Protein AF-A0A6L7QKD8-F1 (afdb_monomer)

Nearest PDB structures (foldseek):
  1x03-assembly1_A-2  TM=5.794E-01  e=5.998E+00  Homo sapiens

Structure (mmCIF, N/CA/C/O backbone):
data_AF-A0A6L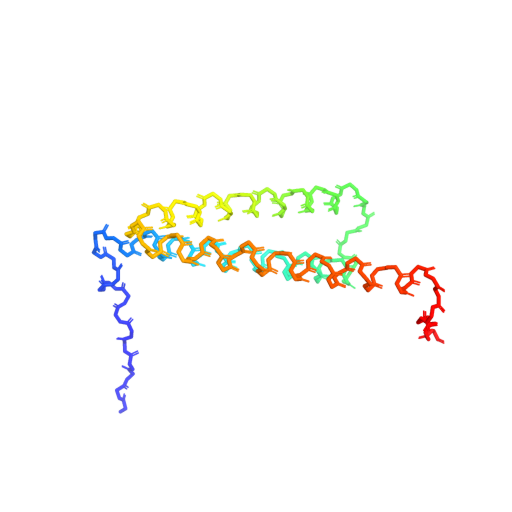7QKD8-F1
#
_entry.id   AF-A0A6L7QKD8-F1
#
loop_
_atom_site.group_PDB
_atom_site.id
_atom_site.type_symbol
_atom_site.label_atom_id
_atom_site.label_alt_id
_atom_site.label_comp_id
_atom_site.label_asym_id
_atom_site.label_entity_id
_atom_site.label_seq_id
_atom_site.pdbx_PDB_ins_code
_atom_site.Cartn_x
_atom_site.Cartn_y
_atom_site.Cartn_z
_atom_site.occupancy
_atom_site.B_iso_or_equiv
_atom_site.auth_seq_id
_atom_site.auth_comp_id
_atom_site.auth_asym_id
_atom_site.auth_atom_id
_atom_site.pdbx_PDB_model_num
ATOM 1 N N . MET A 1 1 ? 29.611 -5.513 31.341 1.00 41.47 1 MET A N 1
ATOM 2 C CA . MET A 1 1 ? 28.661 -4.981 30.336 1.00 41.47 1 MET A CA 1
ATOM 3 C C . MET A 1 1 ? 27.563 -6.008 30.091 1.00 41.47 1 MET A C 1
ATOM 5 O O . MET A 1 1 ? 27.833 -7.065 29.536 1.00 41.47 1 MET A O 1
ATOM 9 N N . LYS A 1 2 ? 26.349 -5.748 30.589 1.00 42.28 2 LYS A N 1
ATOM 10 C CA . LYS A 1 2 ? 25.188 -6.641 30.458 1.00 42.28 2 LYS A CA 1
ATOM 11 C C . LYS A 1 2 ? 24.617 -6.460 29.047 1.00 42.28 2 LYS A C 1
ATOM 13 O O . LYS A 1 2 ? 24.128 -5.380 28.735 1.00 42.28 2 LYS A O 1
ATOM 18 N N . LYS A 1 3 ? 24.712 -7.473 28.183 1.00 43.75 3 LYS A N 1
ATOM 19 C CA . LYS A 1 3 ? 23.983 -7.462 26.906 1.00 43.75 3 LYS A CA 1
ATOM 20 C C . LYS A 1 3 ? 22.485 -7.496 27.236 1.00 43.75 3 LYS A C 1
ATOM 22 O O . LYS A 1 3 ? 22.095 -8.365 28.021 1.00 43.75 3 LYS A O 1
ATOM 27 N N . PRO A 1 4 ? 21.642 -6.595 26.707 1.00 44.66 4 PRO A N 1
ATOM 28 C CA . PRO A 1 4 ? 20.207 -6.748 26.860 1.00 44.66 4 PRO A CA 1
ATOM 29 C C . PRO A 1 4 ? 19.794 -7.966 26.031 1.00 44.66 4 PRO A C 1
ATOM 31 O O . PRO A 1 4 ? 19.677 -7.907 24.810 1.00 44.66 4 PRO A O 1
ATOM 34 N N . MET A 1 5 ? 19.634 -9.109 26.698 1.00 46.28 5 MET A N 1
ATOM 35 C CA . MET A 1 5 ? 18.897 -10.233 26.142 1.00 46.28 5 MET A CA 1
ATOM 36 C C . MET A 1 5 ? 17.446 -9.789 26.029 1.00 46.28 5 MET A C 1
ATOM 38 O O . MET A 1 5 ? 16.684 -9.868 26.992 1.00 46.28 5 MET A O 1
ATOM 42 N N . VAL A 1 6 ? 17.072 -9.310 24.847 1.00 52.03 6 VAL A N 1
ATOM 43 C CA . VAL A 1 6 ? 15.677 -9.280 24.422 1.00 52.03 6 VAL A CA 1
ATOM 44 C C . VAL A 1 6 ? 15.214 -10.735 24.434 1.00 52.03 6 VAL A C 1
ATOM 46 O O . VAL A 1 6 ? 15.552 -11.526 23.556 1.00 52.03 6 VAL A O 1
ATOM 49 N N . ASN A 1 7 ? 14.546 -11.127 25.516 1.00 42.75 7 ASN A N 1
ATOM 50 C CA . ASN A 1 7 ? 14.121 -12.497 25.749 1.00 42.75 7 ASN A CA 1
ATOM 51 C C . ASN A 1 7 ? 12.875 -12.755 24.891 1.00 42.75 7 ASN A C 1
ATOM 53 O O . ASN A 1 7 ? 11.738 -12.563 25.322 1.00 42.75 7 ASN A O 1
ATOM 57 N N . LEU A 1 8 ? 13.123 -13.136 23.635 1.00 50.81 8 LEU A N 1
ATOM 58 C CA . LEU A 1 8 ? 12.117 -13.370 22.595 1.00 50.81 8 LEU A CA 1
ATOM 59 C C . LEU A 1 8 ? 11.060 -14.411 23.020 1.00 50.81 8 LEU A C 1
ATOM 61 O O . LEU A 1 8 ? 9.940 -14.391 22.518 1.00 50.81 8 LEU A O 1
ATOM 65 N N . SER A 1 9 ? 11.374 -15.258 24.006 1.00 50.72 9 SER A N 1
ATOM 66 C CA . SER A 1 9 ? 10.466 -16.241 24.606 1.00 50.72 9 SER A CA 1
ATOM 67 C C . SER A 1 9 ? 9.267 -15.635 25.350 1.00 50.72 9 SER A C 1
ATOM 69 O O . SER A 1 9 ? 8.201 -16.249 25.359 1.00 50.72 9 SER A O 1
ATOM 71 N N . CYS A 1 10 ? 9.365 -14.419 25.903 1.00 45.25 10 CYS A N 1
ATOM 72 C CA . CYS A 1 10 ? 8.227 -13.767 26.576 1.00 45.25 10 CYS A CA 1
ATOM 73 C C . CYS A 1 10 ? 7.114 -13.375 25.580 1.00 45.25 10 CYS A C 1
ATOM 75 O O . CYS A 1 10 ? 5.927 -13.430 25.889 1.00 45.25 10 CYS A O 1
ATOM 77 N N . LEU A 1 11 ? 7.488 -13.088 24.329 1.00 49.25 11 LEU A N 1
ATOM 78 C CA . LEU A 1 11 ? 6.548 -12.786 23.246 1.00 49.25 11 LEU A CA 1
ATOM 79 C C . LEU A 1 11 ? 5.910 -14.050 22.631 1.00 49.25 11 LEU A C 1
ATOM 81 O O . LEU A 1 11 ? 4.998 -13.953 21.811 1.00 49.25 11 LEU A O 1
ATOM 85 N N . THR A 1 12 ? 6.361 -15.246 23.023 1.00 50.31 12 THR A N 1
ATOM 86 C CA . THR A 1 12 ? 5.874 -16.532 22.487 1.00 50.31 12 THR A CA 1
ATOM 87 C C . THR A 1 12 ? 4.803 -17.216 23.348 1.00 50.31 12 THR A C 1
ATOM 89 O O . THR A 1 12 ? 4.477 -18.380 23.109 1.00 50.31 12 THR A O 1
ATOM 92 N N . GLY A 1 13 ? 4.201 -16.507 24.308 1.00 41.12 13 GLY A N 1
ATOM 93 C CA . GLY A 1 13 ? 3.027 -16.969 25.057 1.00 41.12 13 GLY A CA 1
ATOM 94 C C . GLY A 1 13 ? 1.709 -16.571 24.380 1.00 41.12 13 GLY A C 1
ATOM 95 O O . GLY A 1 13 ? 1.436 -15.388 24.207 1.00 41.12 13 GLY A O 1
ATOM 96 N N . GLY A 1 14 ? 0.894 -17.560 23.993 1.00 53.03 14 GLY A N 1
ATOM 97 C CA . GLY A 1 14 ? -0.544 -17.434 23.682 1.00 53.03 14 GLY A CA 1
ATOM 98 C C . GLY A 1 14 ? -0.950 -16.605 22.454 1.00 53.03 14 GLY A C 1
ATOM 99 O O . GLY A 1 14 ? -1.432 -17.173 21.479 1.00 53.03 14 GLY A O 1
ATOM 100 N N . SER A 1 15 ? -0.727 -15.287 22.481 1.00 49.22 15 SER A N 1
ATOM 101 C CA . SER A 1 15 ? -1.241 -14.309 21.500 1.00 49.22 15 SER A CA 1
ATOM 102 C C . SER A 1 15 ? -0.145 -13.574 20.712 1.00 49.22 15 SER A C 1
ATOM 104 O O . SER A 1 15 ? -0.395 -13.090 19.609 1.00 49.22 15 SER A O 1
ATOM 106 N N . GLY A 1 16 ? 1.101 -13.543 21.205 1.00 53.34 16 GLY A N 1
ATOM 107 C CA . GLY A 1 16 ? 2.217 -12.852 20.532 1.00 53.34 16 GLY A CA 1
ATOM 108 C C . GLY A 1 16 ? 2.789 -13.590 19.313 1.00 53.34 16 GLY A C 1
ATOM 109 O O . GLY A 1 16 ? 3.450 -12.986 18.466 1.00 53.34 16 GLY A O 1
ATOM 110 N N . LYS A 1 17 ? 2.466 -14.881 19.154 1.00 58.19 17 LYS A N 1
ATOM 111 C CA . LYS A 1 17 ? 2.902 -15.699 18.009 1.00 58.19 17 LYS A CA 1
ATOM 112 C C . LYS A 1 17 ? 2.361 -15.168 16.681 1.00 58.19 17 LYS A C 1
ATOM 114 O O . LYS A 1 17 ? 3.079 -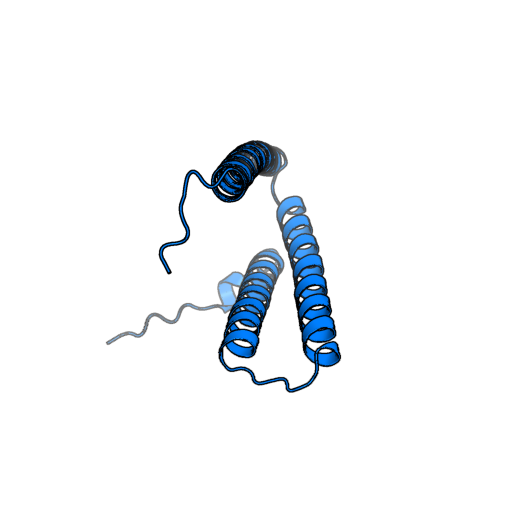15.194 15.688 1.00 58.19 17 LYS A O 1
ATOM 119 N N . ASN A 1 18 ? 1.130 -14.651 16.657 1.00 59.62 18 ASN A N 1
ATOM 120 C CA . ASN A 1 18 ? 0.531 -14.105 15.436 1.00 59.62 18 ASN A CA 1
ATOM 121 C C . ASN A 1 18 ? 1.130 -12.744 15.066 1.00 59.62 18 ASN A C 1
ATOM 123 O O . ASN A 1 18 ? 1.379 -12.497 13.889 1.00 59.62 18 ASN A O 1
ATOM 127 N N . THR A 1 19 ? 1.421 -11.904 16.061 1.00 62.59 19 THR A N 1
ATOM 128 C CA . THR A 1 19 ? 2.082 -10.605 15.874 1.00 62.59 19 THR A CA 1
ATOM 129 C C . THR A 1 19 ? 3.508 -10.775 15.357 1.00 62.59 19 THR A C 1
ATOM 131 O O . THR A 1 19 ? 3.884 -10.147 14.370 1.00 62.59 19 THR A O 1
ATOM 134 N N . ILE A 1 20 ? 4.287 -11.683 15.960 1.00 68.50 20 ILE A N 1
ATOM 135 C CA . ILE A 1 20 ? 5.642 -12.010 15.490 1.00 68.50 20 ILE A CA 1
ATOM 136 C C . ILE A 1 20 ? 5.592 -12.637 14.099 1.00 68.50 20 ILE A C 1
ATOM 138 O O . ILE A 1 20 ? 6.403 -12.295 13.248 1.00 68.50 20 ILE A O 1
ATOM 142 N N . ARG A 1 21 ? 4.630 -13.525 13.835 1.00 69.12 21 ARG A N 1
ATOM 143 C CA . ARG A 1 21 ? 4.484 -14.153 12.519 1.00 69.12 21 ARG A CA 1
ATOM 144 C C . ARG A 1 21 ? 4.132 -13.139 11.431 1.00 69.12 21 ARG A C 1
ATOM 146 O O . ARG A 1 21 ? 4.666 -13.258 10.336 1.00 69.12 21 ARG A O 1
ATOM 153 N N . PHE A 1 22 ? 3.287 -12.152 11.729 1.00 70.69 22 PHE A N 1
ATOM 154 C CA . PHE A 1 22 ? 3.031 -11.022 10.834 1.00 70.69 22 PHE A CA 1
ATOM 155 C C . PHE A 1 22 ? 4.319 -10.230 10.583 1.00 70.69 22 PHE A C 1
ATOM 157 O O . PHE A 1 22 ? 4.718 -10.106 9.435 1.00 70.69 22 PHE A O 1
ATOM 164 N N . LEU A 1 23 ? 5.024 -9.798 11.634 1.00 73.62 23 LEU A N 1
ATOM 165 C CA . LEU A 1 23 ? 6.290 -9.061 11.515 1.00 73.62 23 LEU A CA 1
ATOM 166 C C . LEU A 1 23 ? 7.346 -9.824 10.706 1.00 73.62 23 LEU A C 1
ATOM 168 O O . LEU A 1 23 ? 7.916 -9.267 9.774 1.00 73.62 23 LEU A O 1
ATOM 172 N N . CYS A 1 24 ? 7.591 -11.097 11.022 1.00 78.19 24 CYS A N 1
ATOM 173 C CA . CYS A 1 24 ? 8.535 -11.937 10.287 1.00 78.19 24 CYS A CA 1
ATOM 174 C C . CYS A 1 24 ? 8.152 -12.061 8.817 1.00 78.19 24 CYS A C 1
ATOM 176 O O . CYS A 1 24 ? 9.024 -12.031 7.957 1.00 78.19 24 CYS A O 1
ATOM 178 N N . TRP A 1 25 ? 6.861 -12.191 8.525 1.00 78.31 25 TRP A N 1
ATOM 179 C CA . TRP A 1 25 ? 6.389 -12.309 7.158 1.00 78.31 25 TRP A CA 1
ATOM 180 C C . TRP A 1 25 ? 6.457 -10.944 6.426 1.00 78.31 25 TRP A C 1
ATOM 182 O O . TRP A 1 25 ? 6.781 -10.920 5.240 1.00 78.31 25 TRP A O 1
ATOM 192 N N . SER A 1 26 ? 6.326 -9.813 7.139 1.00 79.00 26 SER A N 1
ATOM 193 C CA . SER A 1 26 ? 6.550 -8.453 6.607 1.00 79.00 26 SER A CA 1
ATOM 194 C C . SER A 1 26 ? 8.001 -8.222 6.253 1.00 79.00 26 SER A C 1
ATOM 196 O O . SER A 1 26 ? 8.304 -7.795 5.143 1.00 79.00 26 SER A O 1
ATOM 198 N N . PHE A 1 27 ? 8.903 -8.569 7.168 1.00 81.75 27 PHE A N 1
ATOM 199 C CA . PHE A 1 27 ? 10.335 -8.504 6.921 1.00 81.75 27 PHE A CA 1
ATOM 200 C C . PHE A 1 27 ? 10.756 -9.454 5.801 1.00 81.75 27 PHE A C 1
ATOM 202 O O . PHE A 1 27 ? 11.542 -9.053 4.948 1.00 81.75 27 PHE A O 1
ATOM 209 N N . ALA A 1 28 ? 10.207 -10.672 5.753 1.00 83.44 28 ALA A N 1
ATOM 210 C CA . ALA A 1 28 ? 10.485 -11.622 4.680 1.00 83.44 28 ALA A CA 1
ATOM 211 C C . ALA A 1 28 ? 10.060 -11.065 3.315 1.00 83.44 28 ALA A C 1
ATOM 213 O O . ALA A 1 28 ? 10.854 -11.079 2.377 1.00 83.44 28 ALA A O 1
ATOM 214 N N . TRP A 1 29 ? 8.850 -10.508 3.209 1.00 87.06 29 TRP A N 1
ATOM 215 C CA . TRP A 1 29 ? 8.383 -9.905 1.964 1.00 87.06 29 TRP A CA 1
ATOM 216 C C . TRP A 1 29 ? 9.210 -8.673 1.566 1.00 87.06 29 TRP A C 1
ATOM 218 O O . TRP A 1 29 ? 9.689 -8.597 0.433 1.00 87.06 29 TRP A O 1
ATOM 228 N N . SER A 1 30 ? 9.482 -7.750 2.493 1.00 85.44 30 SER A N 1
ATOM 229 C CA . SER A 1 30 ? 10.331 -6.584 2.216 1.00 85.44 30 SER A CA 1
ATOM 230 C C . SER A 1 30 ? 11.742 -6.984 1.776 1.00 85.44 30 SER A C 1
ATOM 232 O O . SER A 1 30 ? 12.285 -6.392 0.846 1.00 85.44 30 SER A O 1
ATOM 234 N N . MET A 1 31 ? 12.316 -8.031 2.374 1.00 84.44 31 MET A N 1
ATOM 235 C CA . MET A 1 31 ? 13.620 -8.561 1.973 1.00 84.44 31 MET A CA 1
ATOM 236 C C . MET A 1 31 ? 13.581 -9.123 0.547 1.00 84.44 31 MET A C 1
ATOM 238 O O . MET A 1 31 ? 14.482 -8.834 -0.238 1.00 84.44 31 MET A O 1
ATOM 242 N N . THR A 1 32 ? 12.516 -9.843 0.170 1.00 83.00 32 THR A N 1
ATOM 243 C CA . THR A 1 32 ? 12.334 -10.298 -1.220 1.00 83.00 32 THR A CA 1
ATOM 244 C C . THR A 1 32 ? 12.154 -9.142 -2.205 1.00 83.00 32 THR A C 1
ATOM 246 O O . THR A 1 32 ? 12.594 -9.256 -3.344 1.00 83.00 32 THR A O 1
ATOM 249 N N . MET A 1 33 ? 11.546 -8.026 -1.788 1.00 81.81 33 MET A N 1
ATOM 250 C CA . MET A 1 33 ? 11.356 -6.841 -2.633 1.00 81.81 33 MET A CA 1
ATOM 251 C C . MET A 1 33 ? 1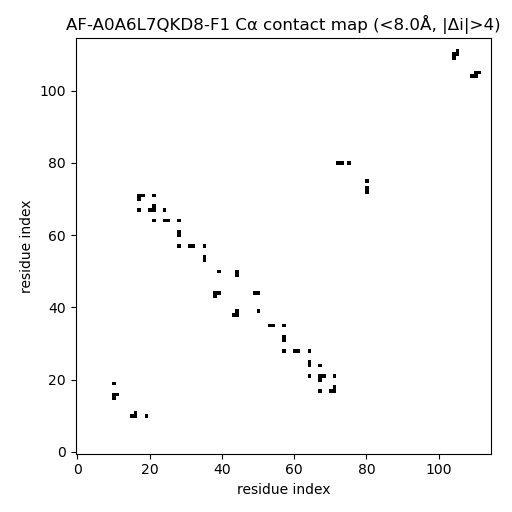2.681 -6.117 -2.903 1.00 81.81 33 MET A C 1
ATOM 253 O O . MET A 1 33 ? 12.981 -5.801 -4.050 1.00 81.81 33 MET A O 1
ATOM 257 N N . VAL A 1 34 ? 13.512 -5.931 -1.872 1.00 85.31 34 VAL A N 1
ATOM 258 C CA . VAL A 1 34 ? 14.860 -5.355 -2.028 1.00 85.31 34 VAL A CA 1
ATOM 259 C C . VAL A 1 34 ? 15.738 -6.257 -2.893 1.00 85.31 34 VAL A C 1
ATOM 261 O O . VAL A 1 34 ? 16.458 -5.767 -3.758 1.00 85.31 34 VAL A O 1
ATOM 264 N N . LEU A 1 35 ? 15.662 -7.576 -2.696 1.00 81.38 35 LEU A N 1
ATOM 265 C CA . LEU A 1 35 ? 16.376 -8.536 -3.538 1.00 81.38 35 LEU A CA 1
ATOM 266 C C . LEU A 1 35 ? 15.925 -8.463 -5.001 1.00 81.38 35 LEU A 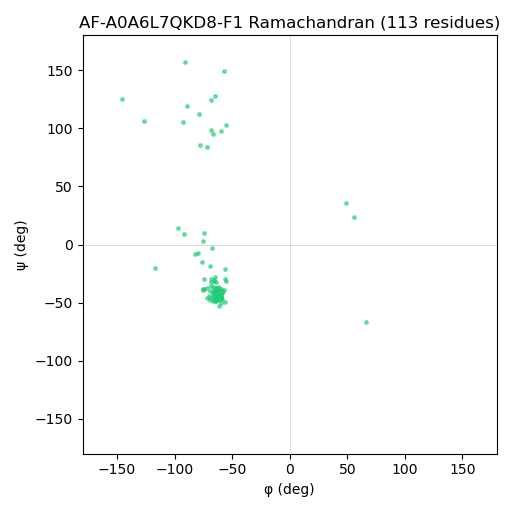C 1
ATOM 268 O O . LEU A 1 35 ? 16.778 -8.492 -5.880 1.00 81.38 35 LEU A O 1
ATOM 272 N N . ALA A 1 36 ? 14.622 -8.326 -5.268 1.00 80.94 36 ALA A N 1
ATOM 273 C CA . ALA A 1 36 ? 14.098 -8.187 -6.627 1.00 80.94 36 ALA A CA 1
ATOM 274 C C . ALA A 1 36 ? 14.552 -6.877 -7.298 1.00 80.94 36 ALA A C 1
ATOM 276 O O . ALA A 1 36 ? 14.993 -6.905 -8.443 1.00 80.94 36 ALA A O 1
ATOM 277 N N . ASP A 1 37 ? 14.520 -5.753 -6.574 1.00 80.75 37 ASP A N 1
ATOM 278 C CA . ASP A 1 37 ? 15.016 -4.455 -7.057 1.00 80.75 37 ASP A CA 1
ATOM 279 C C . ASP A 1 37 ? 16.504 -4.522 -7.436 1.00 80.75 37 ASP A C 1
ATOM 281 O O . ASP A 1 37 ? 16.908 -4.115 -8.526 1.00 80.75 37 ASP A O 1
ATOM 285 N N . LYS A 1 38 ? 17.329 -5.122 -6.569 1.00 78.75 38 LYS A N 1
ATOM 286 C CA . LYS A 1 38 ? 18.754 -5.314 -6.864 1.00 78.75 38 LYS A CA 1
ATOM 287 C C . LYS A 1 38 ? 18.992 -6.325 -7.979 1.00 78.75 38 LYS A C 1
ATOM 289 O O . LYS A 1 38 ? 19.892 -6.106 -8.778 1.00 78.75 38 LYS A O 1
ATOM 294 N N . ALA A 1 39 ? 18.191 -7.380 -8.090 1.00 75.06 39 ALA A N 1
ATOM 295 C CA . ALA A 1 39 ? 18.320 -8.342 -9.182 1.00 75.06 39 ALA A CA 1
ATOM 296 C C . ALA A 1 39 ? 18.091 -7.698 -10.563 1.00 75.06 39 ALA A C 1
ATOM 298 O O . ALA A 1 39 ? 18.825 -8.016 -11.497 1.00 75.06 39 ALA A O 1
ATOM 299 N N . ILE A 1 40 ? 17.128 -6.774 -10.676 1.00 72.38 40 ILE A N 1
ATOM 300 C CA . ILE A 1 40 ? 16.882 -6.001 -11.904 1.00 72.38 40 ILE A CA 1
ATOM 301 C C . ILE A 1 40 ? 18.046 -5.037 -12.169 1.00 72.38 40 ILE A C 1
ATOM 303 O O . ILE A 1 40 ? 18.561 -4.997 -13.281 1.00 72.38 40 ILE A O 1
ATOM 307 N N . LEU A 1 41 ? 18.502 -4.305 -11.145 1.00 71.38 41 LEU A N 1
ATOM 308 C CA . LEU A 1 41 ? 19.568 -3.306 -11.283 1.00 71.38 41 LEU A CA 1
ATOM 309 C C . LEU A 1 41 ? 20.940 -3.906 -11.649 1.00 71.38 41 LEU A C 1
ATOM 311 O O . LEU A 1 41 ? 21.729 -3.252 -12.319 1.00 71.38 41 LEU A O 1
ATOM 315 N N . TYR A 1 42 ? 21.238 -5.130 -11.202 1.00 73.25 42 TYR A N 1
ATOM 316 C CA . TYR A 1 42 ? 22.491 -5.837 -11.507 1.00 73.25 42 TYR A CA 1
ATOM 317 C C . TYR A 1 42 ? 22.408 -6.732 -12.757 1.00 73.25 42 TYR A C 1
ATOM 319 O O . TYR A 1 42 ? 23.326 -7.520 -12.984 1.00 73.25 42 TYR A O 1
ATOM 327 N N . GLU A 1 43 ? 21.320 -6.649 -13.536 1.00 68.25 43 GLU A N 1
ATOM 328 C CA . GLU A 1 43 ? 21.105 -7.425 -14.770 1.00 68.25 43 GLU A CA 1
ATOM 329 C C . GLU A 1 43 ? 21.377 -8.936 -14.609 1.00 68.25 43 GLU A C 1
ATOM 331 O O . GLU A 1 43 ? 21.851 -9.620 -15.515 1.00 68.25 43 GLU A O 1
ATOM 336 N N . TRP A 1 44 ? 21.058 -9.508 -13.442 1.00 63.22 44 TRP A N 1
ATOM 337 C CA . TRP A 1 44 ? 21.355 -10.915 -13.131 1.00 63.22 44 TRP A CA 1
ATOM 338 C C . TRP A 1 44 ? 20.553 -11.928 -13.966 1.00 63.22 44 TRP A C 1
ATOM 340 O O . TRP A 1 44 ? 20.741 -13.138 -13.818 1.00 63.22 44 TRP A O 1
ATOM 350 N N . HIS A 1 45 ? 19.639 -11.475 -14.826 1.00 57.31 45 HIS A N 1
ATOM 351 C CA . HIS A 1 45 ? 18.772 -12.326 -15.637 1.00 57.31 45 HIS A CA 1
ATOM 352 C C . HIS A 1 45 ? 18.858 -11.968 -17.119 1.00 57.31 45 HIS A C 1
ATOM 354 O O . HIS A 1 45 ? 18.256 -11.007 -17.578 1.00 57.31 45 HIS A O 1
ATOM 360 N N . SER A 1 46 ? 19.527 -12.826 -17.893 1.00 59.50 46 SER A N 1
ATOM 361 C CA . SER A 1 46 ? 19.588 -12.755 -19.360 1.00 59.50 46 SER A CA 1
ATOM 362 C C . SER A 1 46 ? 18.293 -13.192 -20.070 1.00 59.50 46 SER A C 1
ATOM 364 O O . SER A 1 46 ? 18.307 -13.393 -21.280 1.00 59.50 46 SER A O 1
ATOM 366 N N . SER A 1 47 ? 17.180 -13.404 -19.350 1.00 63.09 47 SER A N 1
ATOM 367 C CA . SER A 1 47 ? 15.909 -13.830 -19.958 1.00 63.09 47 SER A CA 1
ATOM 368 C C . SER A 1 47 ? 14.683 -13.250 -19.245 1.00 63.09 47 SER A C 1
ATOM 370 O O . SER A 1 47 ? 14.485 -13.455 -18.045 1.00 63.09 47 SER A O 1
ATOM 372 N N . ASP A 1 48 ? 13.827 -12.578 -20.020 1.00 70.81 48 ASP A N 1
ATOM 373 C CA . ASP A 1 48 ? 12.611 -11.884 -19.561 1.00 70.81 48 ASP A CA 1
ATOM 374 C C . ASP A 1 48 ? 11.645 -12.785 -18.781 1.00 70.81 48 ASP A C 1
ATOM 376 O O . ASP A 1 48 ? 10.965 -12.345 -17.851 1.00 70.81 48 ASP A O 1
ATOM 380 N N . LEU A 1 49 ? 11.612 -14.077 -19.122 1.00 74.19 49 LEU A N 1
ATOM 381 C CA . LEU A 1 49 ? 10.734 -15.058 -18.486 1.00 74.19 49 LEU A CA 1
ATOM 382 C C . LEU A 1 49 ? 11.055 -15.258 -17.001 1.00 74.19 49 LEU A C 1
ATOM 384 O O . LEU A 1 49 ? 10.140 -15.412 -16.192 1.00 74.19 49 LEU A O 1
ATOM 388 N N . ILE A 1 50 ? 12.334 -15.233 -16.620 1.00 73.75 50 ILE A N 1
ATOM 389 C CA . ILE A 1 50 ? 12.731 -15.482 -15.230 1.00 73.75 50 ILE A CA 1
ATOM 390 C C . ILE A 1 50 ? 12.414 -14.253 -14.367 1.00 73.75 50 ILE A C 1
ATOM 392 O O . ILE A 1 50 ? 11.897 -14.401 -13.259 1.00 73.75 50 ILE A O 1
ATOM 396 N N . SER A 1 51 ? 12.609 -13.042 -14.901 1.00 73.88 51 SER A N 1
ATOM 397 C CA . SER A 1 51 ? 12.208 -11.800 -14.225 1.00 73.88 51 SER A CA 1
ATOM 398 C C . SER A 1 51 ? 10.695 -11.727 -14.021 1.00 73.88 51 SER A C 1
ATOM 400 O O . SER A 1 51 ? 10.240 -11.408 -12.922 1.00 73.88 51 SER A O 1
ATOM 402 N N . ALA A 1 52 ? 9.899 -12.100 -15.028 1.00 78.31 52 ALA A N 1
ATOM 403 C CA . ALA A 1 52 ? 8.444 -12.146 -14.899 1.00 78.31 52 ALA A CA 1
ATOM 404 C C . ALA A 1 52 ? 7.993 -13.118 -13.791 1.00 78.31 52 ALA A C 1
ATOM 406 O O . ALA A 1 52 ? 7.169 -12.761 -12.946 1.00 78.31 52 ALA A O 1
ATOM 407 N N . ILE A 1 53 ? 8.575 -14.321 -13.738 1.00 80.88 53 ILE A N 1
ATOM 408 C CA . ILE A 1 53 ? 8.270 -15.321 -12.700 1.00 80.88 53 ILE A CA 1
ATOM 409 C C . ILE A 1 53 ? 8.690 -14.824 -11.309 1.00 80.88 53 ILE A C 1
ATOM 411 O O . ILE A 1 53 ? 7.941 -15.001 -10.346 1.00 80.88 53 ILE A O 1
ATOM 415 N N . ALA A 1 54 ? 9.848 -14.170 -11.190 1.00 79.31 54 ALA A N 1
ATOM 416 C CA . ALA A 1 54 ? 10.327 -13.609 -9.929 1.00 79.31 54 ALA A CA 1
ATOM 417 C C . ALA A 1 54 ? 9.388 -12.515 -9.390 1.00 79.31 54 ALA A C 1
ATOM 419 O O . ALA A 1 54 ? 9.075 -12.505 -8.196 1.00 79.31 54 ALA A O 1
ATOM 420 N N . ILE A 1 55 ? 8.876 -11.644 -10.267 1.00 81.12 55 ILE A N 1
ATOM 421 C CA . ILE A 1 55 ? 7.892 -10.610 -9.910 1.00 81.12 55 ILE A CA 1
ATOM 422 C C . ILE A 1 55 ? 6.582 -11.253 -9.437 1.00 81.12 55 ILE A C 1
ATOM 424 O O . ILE A 1 55 ? 6.050 -10.869 -8.394 1.00 81.12 55 ILE A O 1
ATOM 428 N N . VAL A 1 56 ? 6.081 -12.268 -10.151 1.00 84.44 56 VAL A N 1
ATOM 429 C CA . VAL A 1 56 ? 4.849 -12.981 -9.768 1.00 84.44 56 VAL A CA 1
ATOM 430 C C . VAL A 1 56 ? 5.007 -13.689 -8.420 1.00 84.44 56 VAL A C 1
ATOM 432 O O . VAL A 1 56 ? 4.108 -13.619 -7.580 1.00 84.44 56 VAL A O 1
ATOM 435 N N . LEU A 1 57 ? 6.150 -14.332 -8.170 1.00 83.44 57 LEU A N 1
ATOM 436 C CA . LEU A 1 57 ? 6.438 -14.963 -6.881 1.00 83.44 57 LEU A CA 1
ATOM 437 C C . LEU A 1 57 ? 6.505 -13.937 -5.747 1.00 83.44 57 LEU A C 1
ATOM 439 O O . LEU A 1 57 ? 5.912 -14.162 -4.691 1.00 83.44 57 LEU A O 1
ATOM 443 N N . ASN A 1 58 ? 7.165 -12.797 -5.967 1.00 85.12 58 ASN A N 1
ATOM 444 C CA . ASN A 1 58 ? 7.215 -11.713 -4.987 1.00 85.12 58 ASN A CA 1
ATOM 445 C C . ASN A 1 58 ? 5.805 -11.194 -4.651 1.00 85.12 58 ASN A C 1
ATOM 447 O O . ASN A 1 58 ? 5.446 -11.073 -3.475 1.00 85.12 58 ASN A O 1
ATOM 451 N N . ALA A 1 59 ? 4.970 -10.985 -5.674 1.00 83.75 59 ALA A N 1
ATOM 452 C CA . ALA A 1 59 ? 3.575 -10.592 -5.504 1.00 83.75 59 ALA A CA 1
ATOM 453 C C . ALA A 1 59 ? 2.767 -11.652 -4.730 1.00 83.75 59 ALA A C 1
ATOM 455 O O . ALA A 1 59 ? 2.010 -11.311 -3.820 1.00 83.75 59 ALA A O 1
ATOM 456 N N . GLY A 1 60 ? 2.975 -12.942 -5.015 1.00 86.19 60 GLY A N 1
ATOM 457 C CA . GLY A 1 60 ? 2.351 -14.050 -4.285 1.00 86.19 60 GLY A CA 1
ATOM 458 C C . GLY A 1 60 ? 2.717 -14.078 -2.795 1.00 86.19 60 GLY A C 1
ATOM 459 O O . GLY A 1 60 ? 1.840 -14.239 -1.939 1.00 86.19 60 GLY A O 1
ATOM 460 N N . ILE A 1 61 ? 3.992 -13.846 -2.461 1.00 84.06 61 ILE A N 1
ATOM 461 C CA . ILE A 1 61 ? 4.461 -13.714 -1.068 1.00 84.06 61 ILE A CA 1
ATOM 462 C C . ILE A 1 61 ? 3.801 -12.496 -0.398 1.00 84.06 61 ILE A C 1
ATOM 464 O O . ILE A 1 61 ? 3.353 -12.589 0.751 1.00 84.06 61 ILE A O 1
ATOM 468 N N . GLY A 1 62 ? 3.655 -11.394 -1.141 1.00 83.31 62 GLY A N 1
ATOM 469 C CA . GLY A 1 62 ? 2.940 -10.185 -0.721 1.00 83.31 62 GLY A CA 1
ATOM 470 C C . GLY A 1 62 ? 1.469 -10.434 -0.373 1.00 83.31 62 GLY A C 1
ATOM 471 O O . GLY A 1 62 ? 0.975 -9.954 0.648 1.00 83.31 62 GLY A O 1
ATOM 472 N N . ILE A 1 63 ? 0.766 -11.267 -1.143 1.00 84.94 63 ILE A N 1
ATOM 473 C CA . ILE A 1 63 ? -0.626 -11.653 -0.844 1.00 84.94 63 ILE A CA 1
ATOM 474 C C . ILE A 1 63 ? -0.701 -12.462 0.455 1.00 84.94 63 ILE A C 1
ATOM 476 O O . ILE A 1 63 ? -1.545 -12.191 1.316 1.00 84.94 63 ILE A O 1
ATOM 480 N N . GLY A 1 64 ? 0.217 -13.416 0.650 1.00 81.06 64 GLY A N 1
ATOM 481 C CA . GLY A 1 64 ? 0.342 -14.130 1.926 1.00 81.06 64 GLY A CA 1
ATOM 482 C C . GLY A 1 64 ? 0.559 -13.174 3.108 1.00 81.06 64 GLY A C 1
ATOM 483 O O . GLY A 1 64 ? 0.108 -13.441 4.225 1.00 81.06 64 GLY A O 1
ATOM 484 N N . MET A 1 65 ? 1.190 -12.031 2.831 1.00 82.00 65 MET A N 1
ATOM 485 C 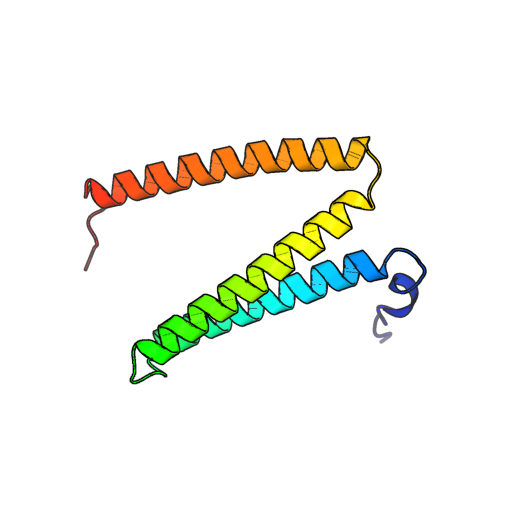CA . MET A 1 65 ? 1.522 -10.964 3.774 1.00 82.00 65 MET A CA 1
ATOM 486 C C . MET A 1 65 ? 0.310 -10.185 4.231 1.00 82.00 65 MET A C 1
ATOM 488 O O . MET A 1 65 ? 0.062 -10.018 5.427 1.00 82.00 65 MET A O 1
ATOM 492 N N . ILE A 1 66 ? -0.528 -9.831 3.277 1.00 84.75 66 ILE A N 1
ATOM 493 C CA . ILE A 1 66 ? -1.807 -9.193 3.545 1.00 84.75 66 ILE A CA 1
ATOM 494 C C . ILE A 1 66 ? -2.712 -10.141 4.351 1.00 84.75 66 ILE A C 1
ATOM 496 O O . ILE A 1 66 ? -3.312 -9.739 5.347 1.00 84.75 66 ILE A O 1
ATOM 500 N N . LEU A 1 67 ? -2.761 -11.432 4.006 1.00 81.62 67 LEU A N 1
ATOM 501 C CA . LEU A 1 67 ? -3.581 -12.417 4.726 1.00 81.62 67 LEU A CA 1
ATOM 502 C C . LEU A 1 67 ? -3.124 -12.666 6.172 1.00 81.62 67 LEU A C 1
ATOM 504 O O . LEU A 1 67 ? -3.950 -13.024 7.022 1.00 81.62 67 LEU A O 1
ATOM 508 N N . SER A 1 68 ? -1.828 -12.535 6.466 1.00 79.00 68 SER A N 1
ATOM 509 C CA . SER A 1 68 ? -1.314 -12.629 7.838 1.00 79.00 68 SER A CA 1
ATOM 510 C C . SER A 1 68 ? -1.623 -11.354 8.631 1.00 79.00 68 SER A C 1
ATOM 512 O O . SER A 1 68 ? -2.075 -11.457 9.774 1.00 79.00 68 SER A O 1
ATOM 514 N N . TYR A 1 69 ? -1.514 -10.179 8.000 1.00 79.69 69 TYR A N 1
ATOM 515 C CA . TYR A 1 69 ? -1.922 -8.896 8.575 1.00 79.69 69 TYR A CA 1
ATOM 516 C C . TYR A 1 69 ? -3.412 -8.869 8.931 1.00 79.69 69 TYR A C 1
ATOM 518 O O . TYR A 1 69 ? -3.771 -8.537 10.058 1.00 79.69 6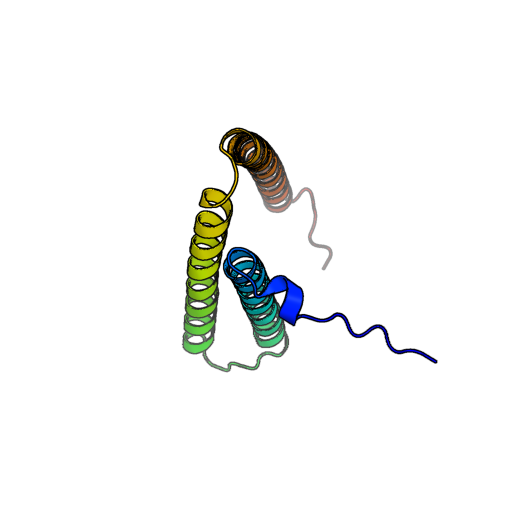9 TYR A O 1
ATOM 526 N N . LEU A 1 70 ? -4.292 -9.319 8.029 1.00 80.19 70 LEU A N 1
ATOM 527 C CA . LEU A 1 70 ? -5.734 -9.396 8.298 1.00 80.19 70 LEU A CA 1
ATOM 528 C C . LEU A 1 70 ? -6.061 -10.341 9.462 1.00 80.19 70 LE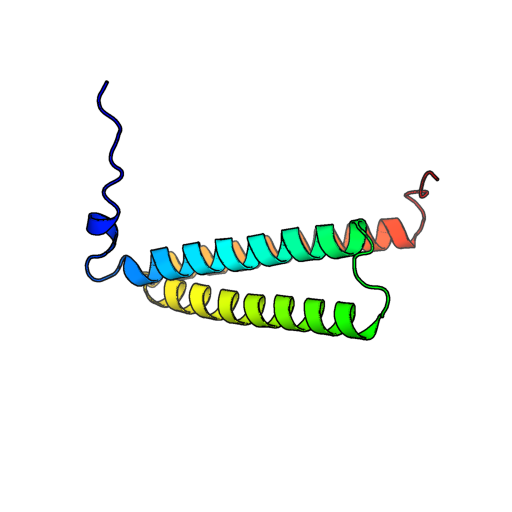U A C 1
ATOM 530 O O . LEU A 1 70 ? -6.955 -10.064 10.262 1.00 80.19 70 LEU A O 1
ATOM 534 N N . ARG A 1 71 ? -5.340 -11.462 9.580 1.00 80.00 71 ARG A N 1
ATOM 535 C CA . ARG A 1 71 ? -5.479 -12.376 10.725 1.00 80.00 71 ARG A CA 1
ATOM 536 C C . ARG A 1 71 ? -5.015 -11.738 12.031 1.00 80.00 71 ARG A C 1
ATOM 538 O O . ARG A 1 71 ? -5.637 -11.979 13.061 1.00 80.00 71 ARG A O 1
ATOM 545 N N . HIS A 1 72 ? -3.968 -10.921 11.988 1.00 77.56 72 HIS A N 1
ATOM 546 C CA . HIS A 1 72 ? -3.520 -10.146 13.139 1.00 77.56 72 HIS A CA 1
ATOM 547 C C . HIS A 1 72 ? -4.550 -9.069 13.531 1.00 77.56 72 HIS A C 1
ATOM 549 O O . HIS A 1 72 ? -4.920 -8.992 14.699 1.00 77.56 72 HIS A O 1
ATOM 555 N N . LEU A 1 73 ? -5.112 -8.337 12.560 1.00 77.62 73 LEU A N 1
ATOM 556 C CA . LEU A 1 73 ? -6.181 -7.351 12.779 1.00 77.62 73 LEU A CA 1
ATOM 557 C C . LEU A 1 73 ? -7.428 -7.946 13.443 1.00 77.62 73 LEU A C 1
ATOM 559 O O . LEU A 1 73 ? -8.040 -7.317 14.301 1.00 77.62 73 LEU A O 1
ATOM 563 N N . LYS A 1 74 ? -7.813 -9.169 13.066 1.00 79.56 74 LYS A N 1
ATOM 564 C CA . LYS A 1 74 ? -8.964 -9.866 13.663 1.00 79.56 74 LYS A CA 1
ATOM 565 C C . LYS A 1 74 ? -8.746 -10.300 15.113 1.00 79.56 74 LYS A C 1
ATOM 567 O O . LYS A 1 74 ? -9.729 -10.572 15.789 1.00 79.56 74 LYS A O 1
ATOM 572 N N . SER A 1 75 ? -7.498 -10.376 15.571 1.00 78.94 75 SER A N 1
ATOM 573 C CA . SER A 1 75 ? -7.160 -10.717 16.957 1.00 78.94 75 SER A CA 1
ATOM 574 C C . SER A 1 75 ? -7.255 -9.521 17.912 1.00 78.94 75 SER A C 1
ATOM 576 O O . SER A 1 75 ? -7.078 -9.714 19.111 1.00 78.94 75 SER A O 1
ATOM 578 N N . MET A 1 76 ? -7.459 -8.305 17.397 1.00 78.12 76 MET A N 1
ATOM 579 C CA . MET A 1 76 ? -7.594 -7.090 18.202 1.00 78.12 76 MET A CA 1
ATOM 580 C C . MET A 1 76 ? -9.050 -6.817 18.574 1.00 78.12 76 MET A C 1
ATOM 582 O O . MET A 1 76 ? -9.967 -7.241 17.866 1.00 78.12 76 MET A O 1
ATOM 586 N N . ASP A 1 77 ? -9.238 -6.060 19.655 1.00 84.62 77 ASP A N 1
ATOM 587 C CA . ASP A 1 77 ? -10.550 -5.584 20.088 1.00 84.62 77 ASP A CA 1
ATOM 588 C C . ASP A 1 77 ? -11.254 -4.782 18.987 1.00 84.62 77 ASP A C 1
ATOM 590 O O . ASP A 1 77 ? -10.629 -4.099 18.168 1.00 84.62 77 ASP A O 1
ATOM 594 N N . GLU A 1 78 ? -12.584 -4.839 18.981 1.00 88.12 78 GLU A N 1
ATOM 595 C CA . GLU A 1 78 ? -13.413 -4.287 17.907 1.00 88.12 78 GLU A CA 1
ATOM 596 C C . GLU A 1 78 ? -13.206 -2.780 17.709 1.00 88.12 78 GLU A C 1
ATOM 598 O O . GLU A 1 78 ? -13.109 -2.314 16.570 1.00 88.12 78 GLU A O 1
ATOM 603 N N . LEU A 1 79 ? -13.063 -2.029 18.808 1.00 91.62 79 LEU A N 1
ATOM 604 C CA . LEU A 1 79 ? -12.797 -0.588 18.781 1.00 91.62 79 LEU A CA 1
ATOM 605 C C . LEU A 1 79 ? -11.427 -0.271 18.168 1.00 91.62 79 LEU A C 1
ATOM 607 O O . LEU A 1 79 ? -11.329 0.588 17.290 1.00 91.62 79 LEU A O 1
ATOM 611 N N . GLN A 1 80 ? -10.378 -0.992 18.572 1.00 87.31 80 GLN A N 1
ATOM 612 C CA . GLN A 1 80 ? -9.023 -0.787 18.053 1.00 87.31 80 GLN A CA 1
ATOM 613 C C . GLN A 1 80 ? -8.927 -1.168 16.572 1.00 87.31 80 GLN A C 1
ATOM 615 O O . GLN A 1 80 ? -8.336 -0.432 15.778 1.00 87.31 80 GLN A O 1
ATOM 620 N N . ARG A 1 81 ? -9.559 -2.278 16.176 1.00 90.06 81 ARG A N 1
ATOM 621 C CA . ARG A 1 81 ? -9.636 -2.701 14.775 1.00 90.06 81 ARG A CA 1
ATOM 622 C C . ARG A 1 81 ? -10.336 -1.652 13.915 1.00 90.06 81 ARG A C 1
ATOM 624 O O . ARG A 1 81 ? -9.875 -1.380 12.811 1.00 90.06 81 ARG A O 1
ATOM 631 N N . LYS A 1 82 ? -11.429 -1.060 14.406 1.00 91.31 82 LYS A N 1
ATOM 632 C CA . LYS A 1 82 ? -12.175 -0.038 13.663 1.00 91.31 82 LYS A CA 1
ATOM 633 C C . LYS A 1 82 ? -11.340 1.220 13.442 1.00 91.31 82 LYS A C 1
ATOM 635 O O . LYS A 1 82 ? -11.209 1.648 12.304 1.00 91.31 82 LYS A O 1
ATOM 640 N N . ILE A 1 83 ? -10.700 1.739 14.491 1.00 93.62 83 ILE A N 1
ATOM 641 C CA . ILE A 1 83 ? -9.828 2.919 14.383 1.00 93.62 83 ILE A CA 1
ATOM 642 C C . ILE A 1 83 ? -8.679 2.665 13.397 1.00 93.62 83 ILE A C 1
ATOM 644 O O . ILE A 1 83 ? -8.369 3.524 12.577 1.00 93.62 83 ILE A O 1
ATOM 648 N N . GLN A 1 84 ? -8.064 1.478 13.434 1.00 91.69 84 GLN A N 1
ATOM 649 C CA . GLN A 1 84 ? -6.997 1.130 12.494 1.00 91.69 84 GLN A CA 1
ATOM 650 C C . GLN A 1 84 ? -7.482 1.009 11.047 1.00 91.69 84 GLN A C 1
ATOM 652 O O . GLN A 1 84 ? -6.775 1.444 10.142 1.00 91.69 84 GLN A O 1
ATOM 657 N N . LEU A 1 85 ? -8.663 0.432 10.813 1.00 91.31 85 LEU A N 1
ATOM 658 C CA . LEU A 1 85 ? -9.237 0.330 9.470 1.00 91.31 85 LEU A CA 1
ATOM 659 C C . LEU A 1 85 ? -9.658 1.697 8.923 1.00 91.31 85 LEU A C 1
ATOM 661 O O . LEU A 1 85 ? -9.391 1.978 7.757 1.00 91.31 85 LEU A O 1
ATOM 665 N N . ASP A 1 86 ? -10.238 2.558 9.759 1.00 95.38 86 ASP A N 1
ATOM 666 C CA . ASP A 1 86 ? -10.595 3.930 9.385 1.00 95.38 86 ASP A CA 1
ATOM 667 C C . ASP A 1 86 ? -9.329 4.734 9.031 1.00 95.38 86 ASP A C 1
ATOM 669 O O . ASP A 1 86 ? -9.269 5.394 7.991 1.00 95.38 86 ASP A O 1
ATOM 673 N N . ALA A 1 87 ? -8.265 4.608 9.833 1.00 95.88 87 ALA A N 1
ATOM 674 C CA . ALA A 1 87 ? -6.971 5.223 9.539 1.00 95.88 87 ALA A CA 1
ATOM 675 C C . ALA A 1 87 ? -6.335 4.672 8.250 1.00 95.88 87 ALA A C 1
ATOM 677 O O . ALA A 1 87 ? -5.807 5.445 7.449 1.00 95.88 87 ALA A O 1
ATOM 678 N N . LEU A 1 88 ? -6.407 3.356 8.016 1.00 93.44 88 LEU A N 1
ATOM 679 C CA . LEU A 1 88 ? -5.903 2.721 6.796 1.00 93.44 88 LEU A CA 1
ATOM 680 C C . LEU A 1 88 ? -6.663 3.201 5.556 1.00 93.44 88 LEU A C 1
ATOM 682 O O . LEU A 1 88 ? -6.036 3.462 4.532 1.00 93.44 88 LEU A O 1
ATOM 686 N N . ALA A 1 89 ? -7.987 3.350 5.641 1.00 94.94 89 ALA A N 1
ATOM 687 C CA . ALA A 1 89 ? -8.805 3.856 4.542 1.00 94.94 89 ALA A CA 1
ATOM 688 C C . ALA A 1 89 ? -8.403 5.290 4.162 1.00 94.94 89 ALA A C 1
ATOM 690 O O . ALA A 1 89 ? -8.212 5.585 2.981 1.00 94.94 89 ALA A O 1
ATOM 691 N N . ILE A 1 90 ? -8.193 6.158 5.157 1.00 97.00 90 ILE A N 1
ATOM 692 C CA . ILE A 1 90 ? -7.709 7.527 4.932 1.00 97.00 90 ILE A CA 1
ATOM 693 C C . ILE A 1 90 ? -6.299 7.506 4.329 1.00 97.00 90 ILE A C 1
ATOM 695 O O . ILE A 1 90 ? -6.056 8.165 3.318 1.00 97.00 90 ILE A O 1
ATOM 699 N N . ALA A 1 91 ? -5.379 6.723 4.901 1.00 96.38 91 ALA A N 1
ATOM 700 C CA . ALA A 1 91 ? -4.006 6.614 4.411 1.00 96.38 91 ALA A CA 1
ATOM 701 C C . ALA A 1 91 ? -3.948 6.108 2.961 1.00 96.38 91 ALA A C 1
ATOM 703 O O . ALA A 1 91 ? -3.216 6.666 2.145 1.00 96.38 91 ALA A O 1
ATOM 704 N N . MET A 1 92 ? -4.749 5.096 2.620 1.00 95.31 92 MET A N 1
ATOM 705 C CA . MET A 1 92 ? -4.843 4.558 1.264 1.00 95.31 92 MET A CA 1
ATOM 706 C C . MET A 1 92 ? -5.423 5.588 0.290 1.00 95.31 92 MET A C 1
ATOM 708 O O . MET A 1 92 ? -4.894 5.735 -0.810 1.00 95.31 92 MET A O 1
ATOM 712 N N . GLY A 1 93 ? -6.447 6.343 0.700 1.00 96.44 93 GLY A N 1
ATOM 713 C CA . GLY A 1 93 ? -7.002 7.438 -0.096 1.00 96.44 93 GLY A CA 1
ATOM 714 C C . GLY A 1 93 ? -5.957 8.511 -0.408 1.00 96.44 93 GLY A C 1
ATOM 715 O O . GLY A 1 93 ? -5.749 8.846 -1.573 1.00 96.44 93 GLY A O 1
ATOM 716 N N . VAL A 1 94 ? -5.237 8.992 0.608 1.00 97.56 94 VAL A N 1
ATOM 717 C CA . VAL A 1 94 ? -4.174 9.999 0.435 1.00 97.56 94 VAL A CA 1
ATOM 718 C C . VAL A 1 94 ? -3.036 9.465 -0.435 1.00 97.56 94 VAL A C 1
ATOM 720 O O . VAL A 1 94 ? -2.597 10.154 -1.356 1.00 97.56 94 VAL A O 1
ATOM 723 N N . ALA A 1 95 ? -2.587 8.230 -0.195 1.00 96.81 95 ALA A N 1
ATOM 724 C CA . ALA A 1 95 ? -1.529 7.603 -0.981 1.00 96.81 95 ALA A CA 1
ATOM 725 C C . ALA A 1 95 ? -1.920 7.472 -2.459 1.00 96.81 95 ALA A C 1
ATOM 727 O O . ALA A 1 95 ? -1.114 7.772 -3.339 1.00 96.81 95 ALA A O 1
ATOM 728 N N . HIS A 1 96 ? -3.158 7.063 -2.743 1.00 96.62 96 HIS A N 1
ATOM 729 C CA . HIS A 1 96 ? -3.647 6.879 -4.105 1.00 96.62 96 HIS A CA 1
ATOM 730 C C . HIS A 1 96 ? -3.814 8.211 -4.840 1.00 96.62 96 HIS A C 1
ATOM 732 O O . HIS A 1 96 ? -3.301 8.369 -5.947 1.00 96.62 96 HIS A O 1
ATOM 738 N N . VAL A 1 97 ? -4.452 9.195 -4.196 1.00 96.94 97 VAL A N 1
ATOM 739 C CA . VAL A 1 97 ? -4.616 10.544 -4.755 1.00 96.94 97 VAL A CA 1
ATOM 740 C C . VAL A 1 97 ? -3.252 11.176 -5.031 1.00 96.94 97 VAL A C 1
ATOM 742 O O . VAL A 1 97 ? -3.039 11.696 -6.126 1.00 96.94 97 VAL A O 1
ATOM 745 N N . GLY A 1 98 ? -2.307 11.081 -4.092 1.00 96.19 98 GLY A N 1
ATOM 746 C CA . GLY A 1 98 ? -0.945 11.580 -4.276 1.00 96.19 98 GLY A CA 1
ATOM 747 C C . GLY A 1 98 ? -0.202 10.873 -5.412 1.00 96.19 98 GLY A C 1
ATOM 748 O O . GLY A 1 98 ? 0.354 11.538 -6.283 1.00 96.19 98 GLY A O 1
ATOM 749 N N . SER A 1 99 ? -0.249 9.538 -5.453 1.00 94.38 99 SER A N 1
ATOM 750 C CA . SER A 1 99 ? 0.444 8.735 -6.474 1.00 94.38 99 SER A CA 1
ATOM 7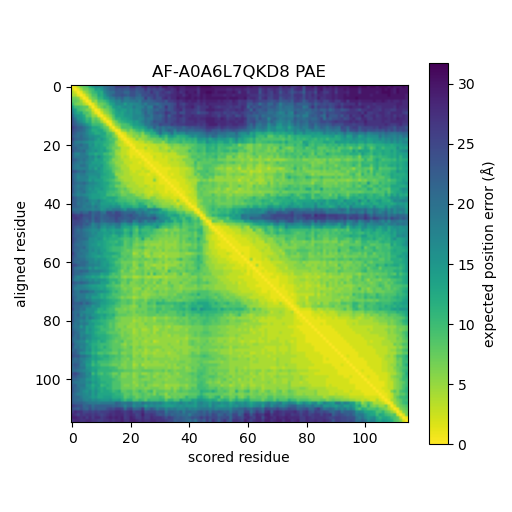51 C C . SER A 1 99 ? -0.080 9.008 -7.880 1.00 94.38 99 SER A C 1
ATOM 753 O O . SER A 1 99 ? 0.706 9.187 -8.806 1.00 94.38 99 SER A O 1
ATOM 755 N N . PHE A 1 100 ? -1.400 9.073 -8.057 1.00 94.81 100 PHE A N 1
ATOM 756 C CA . PHE A 1 100 ? -2.001 9.349 -9.361 1.00 94.81 100 PHE A CA 1
ATOM 757 C C . PHE A 1 100 ? -1.807 10.794 -9.793 1.00 94.81 100 PHE A C 1
ATOM 759 O O . PHE A 1 100 ? -1.520 11.036 -10.961 1.00 94.81 100 PHE A O 1
ATOM 766 N N . SER A 1 101 ? -1.875 11.744 -8.860 1.00 94.12 101 SER A N 1
ATOM 767 C CA . SER A 1 101 ? -1.541 13.140 -9.157 1.00 94.12 101 SER A CA 1
ATOM 768 C C . SER A 1 101 ? -0.088 13.274 -9.620 1.00 94.12 101 SER A C 1
ATOM 770 O O . SER A 1 101 ? 0.181 13.953 -10.608 1.00 94.12 101 SER A O 1
ATOM 772 N N . TYR A 1 102 ? 0.844 12.576 -8.961 1.00 92.25 102 TYR A N 1
ATOM 773 C CA . TYR A 1 102 ? 2.244 12.516 -9.381 1.00 92.25 102 TYR A CA 1
ATOM 774 C C . TYR A 1 102 ? 2.405 11.843 -10.753 1.00 92.25 102 TYR A C 1
ATOM 776 O O . TYR A 1 102 ? 3.047 12.405 -11.637 1.00 92.25 102 TYR A O 1
ATOM 784 N N . TYR A 1 103 ? 1.764 10.693 -10.980 1.00 91.56 103 TYR A N 1
ATOM 785 C CA . TYR A 1 103 ? 1.796 9.994 -12.269 1.00 91.56 103 TYR A CA 1
ATOM 786 C C . TYR A 1 103 ? 1.265 10.860 -13.425 1.00 91.56 103 TYR A C 1
ATOM 788 O O . TYR A 1 103 ? 1.860 10.892 -14.504 1.00 91.56 103 TYR A O 1
ATOM 796 N N . LEU A 1 104 ? 0.183 11.615 -13.200 1.00 90.19 104 LEU A N 1
ATOM 797 C CA . LEU A 1 104 ? -0.343 12.574 -14.174 1.00 90.19 104 LEU A CA 1
ATOM 798 C C . LEU A 1 104 ? 0.641 13.720 -14.434 1.00 90.19 104 LEU A C 1
ATOM 800 O O . LEU A 1 104 ? 0.796 14.123 -15.583 1.00 90.19 104 LEU A O 1
ATOM 804 N N . MET A 1 105 ? 1.335 14.217 -13.407 1.00 89.56 105 MET A N 1
ATOM 805 C CA . MET A 1 105 ? 2.351 15.267 -13.554 1.00 89.56 105 MET A CA 1
ATOM 806 C C . MET A 1 105 ? 3.548 14.804 -14.396 1.00 89.56 105 MET A C 1
ATOM 808 O O . MET A 1 105 ? 4.020 15.558 -15.251 1.00 89.56 105 MET A O 1
ATOM 812 N N . VAL A 1 106 ? 3.996 13.562 -14.189 1.00 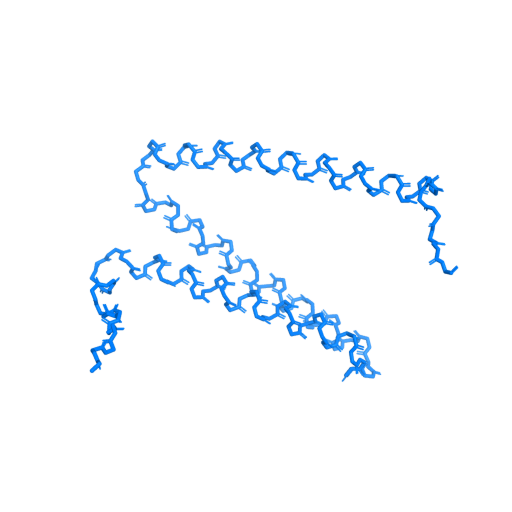90.06 106 VAL A N 1
ATOM 813 C CA . VAL A 1 106 ? 5.038 12.914 -15.001 1.00 90.06 106 VAL A CA 1
ATOM 814 C C . VAL A 1 106 ? 4.550 12.729 -16.443 1.00 90.06 106 VAL A C 1
ATOM 816 O O . VAL A 1 106 ? 5.222 13.136 -17.386 1.00 90.06 106 VAL A O 1
ATOM 819 N N . THR A 1 107 ? 3.331 12.215 -16.633 1.00 89.12 107 THR A N 1
ATOM 820 C CA . THR A 1 107 ? 2.747 11.985 -17.970 1.00 89.12 107 THR A CA 1
ATOM 821 C C . THR A 1 107 ? 2.542 13.286 -18.752 1.00 89.12 107 THR A C 1
ATOM 823 O O . THR A 1 107 ? 2.781 13.342 -19.957 1.00 89.12 107 THR A O 1
ATOM 826 N N . ALA A 1 108 ? 2.142 14.359 -18.070 1.00 86.62 108 ALA A N 1
ATOM 827 C CA . ALA A 1 108 ? 1.956 15.682 -18.655 1.00 86.62 108 ALA A CA 1
ATOM 828 C C . ALA A 1 108 ? 3.280 16.420 -18.950 1.00 86.62 108 ALA A C 1
ATOM 830 O O . ALA A 1 108 ? 3.247 17.563 -19.405 1.00 86.62 108 ALA A O 1
ATOM 831 N N . LYS A 1 109 ? 4.440 15.784 -18.714 1.00 80.25 109 LYS A N 1
ATOM 832 C CA . LYS A 1 109 ? 5.792 16.323 -18.952 1.00 80.25 109 LYS A CA 1
ATOM 833 C C . LYS A 1 109 ? 6.088 17.653 -18.246 1.00 80.25 109 LYS A C 1
ATOM 835 O O . LYS A 1 109 ? 6.974 18.395 -18.671 1.00 80.25 109 LYS A O 1
ATOM 840 N N . PHE A 1 110 ? 5.374 17.962 -17.159 1.00 72.81 110 PHE A N 1
ATOM 841 C CA . PHE A 1 110 ? 5.702 19.112 -16.303 1.00 72.81 110 PHE A CA 1
ATOM 842 C C . PHE A 1 110 ? 7.018 18.892 -15.556 1.00 72.81 110 PHE A C 1
ATOM 844 O O . PHE A 1 110 ? 7.775 19.831 -15.326 1.00 72.81 110 PHE A O 1
ATOM 851 N N . ILE A 1 111 ? 7.301 17.636 -15.223 1.00 63.28 111 ILE A N 1
ATOM 852 C CA . ILE A 1 111 ? 8.621 17.175 -14.820 1.00 63.28 111 ILE A CA 1
ATOM 853 C C . ILE A 1 111 ? 9.282 16.692 -16.108 1.00 63.28 111 ILE A C 1
ATOM 855 O O . ILE A 1 111 ? 8.885 15.675 -16.669 1.00 63.28 111 ILE A O 1
ATOM 859 N N . LYS A 1 112 ? 10.229 17.476 -16.629 1.00 60.56 112 LYS A N 1
ATOM 860 C CA . LYS A 1 112 ? 11.149 16.971 -17.646 1.00 60.56 112 LYS A CA 1
ATOM 861 C C . LYS A 1 112 ? 12.043 15.961 -16.951 1.00 60.56 112 LYS A C 1
ATOM 863 O O . LYS A 1 112 ? 12.691 16.317 -15.968 1.00 60.56 112 LYS A O 1
ATOM 868 N N . ASP A 1 113 ? 12.073 14.744 -17.472 1.00 59.50 113 ASP A N 1
ATOM 869 C CA . ASP A 1 113 ? 13.167 13.823 -17.213 1.00 59.50 113 ASP A CA 1
ATOM 870 C C . ASP A 1 113 ? 14.447 14.567 -17.617 1.00 59.50 113 ASP A C 1
ATOM 872 O O . ASP A 1 113 ? 14.685 14.836 -18.796 1.00 59.50 113 ASP A O 1
ATOM 876 N N . ALA A 1 114 ? 15.185 15.056 -16.620 1.00 51.62 114 ALA A N 1
ATOM 877 C CA . ALA A 1 114 ? 16.551 15.496 -16.811 1.00 51.62 114 ALA A CA 1
ATOM 878 C C . ALA A 1 114 ? 17.370 14.220 -17.010 1.00 51.62 114 ALA A C 1
ATOM 880 O O . ALA A 1 114 ? 17.876 13.647 -16.046 1.00 51.62 114 ALA A O 1
ATOM 881 N N . GLU A 1 115 ? 17.382 13.736 -18.250 1.00 47.97 115 GLU A N 1
ATOM 882 C CA . GLU A 1 115 ? 18.594 13.126 -18.795 1.00 47.97 115 GLU A CA 1
ATOM 883 C C . GLU A 1 115 ? 19.688 14.194 -18.899 1.00 47.97 115 GLU A C 1
ATOM 885 O O . GLU A 1 115 ? 19.380 15.321 -19.365 1.00 47.97 115 GLU A O 1
#

Solvent-accessible surface area (backbone atoms only — not comparable to full-atom values): 6609 Å² total; per-residue (Å²): 134,85,75,85,74,78,62,67,69,73,48,60,56,96,66,35,52,51,56,51,51,31,52,54,42,47,52,50,39,53,51,51,48,54,50,50,54,50,40,62,76,67,60,74,62,97,44,72,68,59,55,53,51,52,51,52,50,52,52,52,49,44,51,57,35,52,57,38,44,54,55,42,48,68,74,46,57,71,69,62,37,48,55,52,50,55,50,48,52,52,51,51,50,52,51,48,54,51,51,50,53,50,51,51,39,50,73,68,53,76,54,67,84,83,122

pLDDT: mean 76.4, std 15.75, range [41.12, 97.56]

Radius of gyration: 19.89 Å; Cα contacts (8 Å, |Δi|>4): 38; chains: 1; bounding box: 42×36×50 Å

Sequence (115 aa):
MKKPMVNLSCLTGGSGKNTIRFLCWSFAWSMTMVLADKAILYEWHSSDLISAIAIVLNAGIGIGMILSYLRHLKSMDELQRKIQLDALAIAMGVAHVGSFSYYLMVTAKFIKDAE

Secondary structure (DSSP, 8-state):
-------GGGGGSTTHHHHHHHHHHHHHHHHHHHHHHHHHHTT--S-HHHHHHHHHHHHHHHHHHHHHHHHHHHTS-HHHHHHHHHHHHHHHHHHHHHHHHHHHHHHTTSS----

Mean predicted aligned error: 11.19 Å

Foldseek 3Di:
DDDPPPPCVVLVPDQSVLVVVLVVLVVVLVVLVVVLVVCVVVVVDPDPVVNVVSVVVSVVSVVVNVVSVVVNLVSDDPVVSVVVVVVVVVVVVVVVVVVVVVVVCVVVCVPPPPD